Protein AF-A0AAW9JAI0-F1 (afdb_monomer)

pLDDT: mean 85.37, std 6.02, range [61.56, 94.56]

Foldseek 3Di:
DVVVCVVVVVVVVVVVVVVVVVVVVVVVVVVVVVVVVVVVVVLVVVLVVVLVVLCVVVVVCVVVVNDPPVVSVVVNVVVVVVSVVVVVVVVCVVVVVVVVVVVVVVVCVVPDDDPDDDDPDDDDDDPPDDDDDDDDPDWADDVPDPDTPRD

Nearest PDB structures (foldseek):
  4q4a-assembly1_A  TM=7.754E-01  e=4.110E-03  Thermotoga maritima MSB8
  4q4j-assembly1_A  TM=7.149E-01  e=2.908E-03  Thermotoga maritima MSB8
  5mkk-assembly1_A  TM=7.184E-01  e=2.017E-02  Thermus thermophilus HB27

Organism: Clostridium perfringens (NCBI:txid1502)

Radius of gyration: 33.53 Å; Cα contacts (8 Å, |Δi|>4): 33; chains: 1; bounding box: 62×51×99 Å

Solvent-accessible surface area (backbone atoms only — not comparable to full-atom values): 9108 Å² total; per-residue (Å²): 115,73,67,61,33,59,74,68,66,40,50,68,59,54,48,52,53,49,50,52,56,50,48,54,53,46,53,52,49,52,53,53,48,50,55,56,60,50,47,58,59,50,50,52,49,54,52,51,52,50,52,50,52,48,49,58,56,44,52,55,39,37,73,72,67,77,42,54,75,66,58,48,54,52,50,54,52,51,52,53,52,52,52,54,49,53,50,52,54,54,52,46,66,62,47,50,61,57,50,50,57,51,51,49,56,52,46,53,63,74,68,53,77,73,94,75,76,83,63,98,75,74,81,78,80,59,90,89,68,77,90,84,84,84,88,76,91,59,64,42,63,63,92,88,54,94,62,65,82,34,110

Sequence (151 aa):
GMLVIRAFSTQKHEEVKFDNANKDLTKTNLFVNRIMSSMMPAMMLIMNVITLLIVWVGSHQVDIGTMQVGDMMAFMQYAMQIIMAFLMISMISIMLPRASVSAQRISEVLYTDISIEDKKQTKKFIESKKGYVEYKNVSFKYPGAEDYVLN

InterPro domains:
  IPR011527 ABC transporter type 1, transmembrane domain [PF00664] (1-86)
  IPR011527 ABC transporter type 1, transmembrane domain [PS50929] (1-98)
  IPR036640 ABC transporter type 1, transmembrane domain superfamily [G3DSA:1.20.1560.10] (1-144)
  IPR036640 ABC transporter type 1, transmembrane domain superfamily [SSF90123] (1-110)
  IPR039421 Type 1 protein exporter [PTHR43394] (5-147)

Structure (mmCIF, N/CA/C/O backbone):
data_AF-A0AAW9JAI0-F1
#
_entry.id   AF-A0AAW9JAI0-F1
#
loop_
_atom_site.group_PDB
_atom_site.id
_atom_site.type_symbol
_atom_site.label_atom_id
_atom_site.label_alt_id
_atom_site.label_comp_id
_atom_site.label_asym_id
_atom_site.label_entity_id
_atom_site.label_seq_id
_atom_site.pdbx_PDB_ins_code
_atom_site.Cartn_x
_atom_site.Cartn_y
_atom_site.Cartn_z
_atom_site.occupancy
_atom_site.B_iso_or_equiv
_atom_site.auth_seq_id
_atom_site.auth_comp_id
_atom_site.auth_asym_id
_atom_site.auth_atom_id
_atom_site.pdbx_PDB_model_num
ATOM 1 N N . GLY A 1 1 ? -14.697 -14.807 23.950 1.00 62.50 1 GLY A N 1
ATOM 2 C CA . GLY A 1 1 ? -14.638 -15.471 25.267 1.00 62.50 1 GLY A CA 1
ATOM 3 C C . GLY A 1 1 ? -14.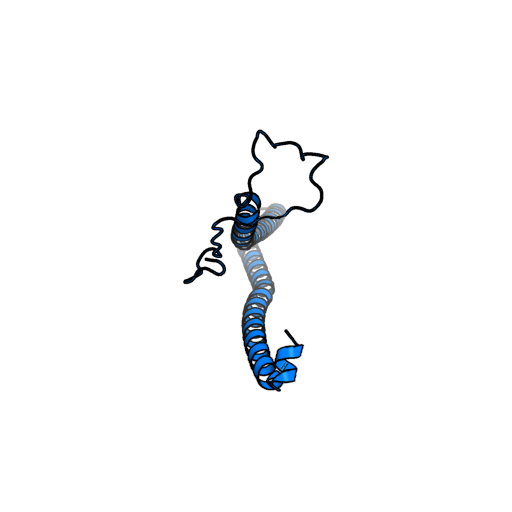705 -16.975 25.096 1.00 62.50 1 GLY A C 1
ATOM 4 O O . GLY A 1 1 ? -15.762 -17.488 24.765 1.00 62.50 1 GLY A O 1
ATOM 5 N N . MET A 1 2 ? -13.591 -17.682 25.291 1.00 74.06 2 MET A N 1
ATOM 6 C CA . MET A 1 2 ? -13.490 -19.132 25.042 1.00 74.06 2 MET A CA 1
ATOM 7 C C . MET A 1 2 ? -14.355 -19.978 25.998 1.00 74.06 2 MET A C 1
ATOM 9 O O . MET A 1 2 ? -14.877 -21.016 25.601 1.00 74.06 2 MET A O 1
ATOM 13 N N . LEU A 1 3 ? -14.551 -19.509 27.237 1.00 76.38 3 LEU A N 1
ATOM 14 C CA . LEU A 1 3 ? -15.369 -20.178 28.258 1.00 76.38 3 LEU A CA 1
ATOM 15 C C . LEU A 1 3 ? -16.854 -20.251 27.874 1.00 76.38 3 LEU A C 1
ATOM 17 O O . LEU A 1 3 ? -17.473 -21.289 28.064 1.00 76.38 3 LEU A O 1
ATOM 21 N N . VAL A 1 4 ? -17.402 -19.192 27.271 1.00 71.50 4 VAL A N 1
ATOM 22 C CA . VAL A 1 4 ? -18.807 -19.145 26.823 1.00 71.50 4 VAL A CA 1
ATOM 23 C C . VAL A 1 4 ? -19.035 -20.108 25.655 1.00 71.50 4 VAL A C 1
ATOM 25 O O . VAL A 1 4 ? -19.998 -20.864 25.651 1.00 71.50 4 VAL A O 1
ATOM 28 N N . ILE A 1 5 ? -18.100 -20.155 24.703 1.00 72.75 5 ILE A N 1
ATOM 29 C CA . ILE A 1 5 ? -18.176 -21.050 23.538 1.00 72.75 5 ILE A CA 1
ATOM 30 C C . ILE A 1 5 ? -18.141 -22.528 23.977 1.00 72.75 5 ILE A C 1
ATOM 32 O O . ILE A 1 5 ? -18.847 -23.366 23.420 1.00 72.75 5 ILE A O 1
ATOM 36 N N . ARG A 1 6 ? -17.352 -22.854 25.013 1.00 72.50 6 ARG A N 1
ATOM 37 C CA . ARG A 1 6 ? -17.324 -24.195 25.623 1.00 72.50 6 ARG A CA 1
ATOM 38 C C . ARG A 1 6 ? -18.582 -24.498 26.435 1.00 72.50 6 ARG A C 1
ATOM 40 O O . ARG A 1 6 ? -19.114 -25.594 26.309 1.00 72.50 6 ARG A O 1
ATOM 47 N N . ALA A 1 7 ? -19.076 -23.537 27.218 1.00 77.06 7 ALA A N 1
ATOM 48 C CA . ALA A 1 7 ? -20.274 -23.705 28.043 1.00 77.06 7 ALA A CA 1
ATOM 49 C C . ALA A 1 7 ? -21.530 -24.011 27.209 1.00 77.06 7 ALA A C 1
ATOM 51 O O . ALA A 1 7 ? -22.364 -24.803 27.633 1.00 77.06 7 ALA A O 1
ATOM 52 N N . PHE A 1 8 ? -21.629 -23.448 26.001 1.00 80.44 8 PHE A N 1
ATOM 53 C CA . PHE A 1 8 ? -22.728 -23.716 25.067 1.00 80.44 8 PHE A CA 1
ATOM 54 C C . PHE A 1 8 ? -22.401 -24.781 24.004 1.00 80.44 8 PHE A C 1
ATOM 56 O O . PHE A 1 8 ? -23.206 -25.005 23.105 1.00 80.44 8 PHE A O 1
ATOM 63 N N . SER A 1 9 ? -21.233 -25.441 24.071 1.00 74.38 9 SER A N 1
ATOM 64 C CA . SER A 1 9 ? -20.752 -26.389 23.043 1.00 74.38 9 SER A CA 1
ATOM 65 C C . SER A 1 9 ? -20.799 -25.839 21.602 1.00 74.38 9 SER A C 1
ATOM 67 O O . SER A 1 9 ? -20.895 -26.590 20.633 1.00 74.38 9 SER A O 1
ATOM 69 N N . THR A 1 10 ? -20.685 -24.518 21.428 1.00 79.44 10 THR A N 1
ATOM 70 C CA . THR A 1 10 ? -20.754 -23.826 20.127 1.00 79.44 10 THR A CA 1
ATOM 71 C C . THR A 1 10 ? -19.403 -23.741 19.415 1.00 79.44 10 THR A C 1
ATOM 73 O O . THR A 1 10 ? -19.272 -23.048 18.407 1.00 79.44 10 THR A O 1
ATOM 76 N N . GLN A 1 11 ? -18.387 -24.471 19.886 1.00 81.50 11 GLN A N 1
ATOM 77 C CA . GLN A 1 11 ? -17.029 -24.442 19.323 1.00 81.50 11 GLN A CA 1
ATOM 78 C C . GLN A 1 11 ? -17.015 -24.725 17.825 1.00 81.50 11 GLN A C 1
ATOM 80 O O . GLN A 1 11 ? -16.409 -23.971 17.077 1.00 81.50 11 GLN A O 1
ATOM 85 N N . LYS A 1 12 ? -17.762 -25.738 17.379 1.00 82.88 12 LYS A N 1
ATOM 86 C CA . LYS A 1 12 ? -17.836 -26.112 15.962 1.00 82.88 12 LYS A CA 1
ATOM 87 C C . LYS A 1 12 ? -18.458 -25.009 15.093 1.00 82.88 12 LYS A C 1
ATOM 89 O O . LYS A 1 12 ? -18.089 -24.857 13.936 1.00 82.88 12 LYS A O 1
ATOM 94 N N . HIS A 1 13 ? -19.381 -24.222 15.649 1.00 83.19 13 HIS A N 1
ATOM 95 C CA . HIS A 1 13 ? -20.003 -23.094 14.952 1.00 83.19 13 HIS A CA 1
ATOM 96 C C . HIS A 1 13 ? -19.032 -21.913 14.802 1.00 83.19 13 HIS A C 1
ATOM 98 O O . HIS A 1 13 ? -18.875 -21.377 13.706 1.00 83.19 13 HIS A O 1
ATOM 104 N N . GLU A 1 14 ? -18.335 -21.545 15.879 1.00 82.00 14 GLU A N 1
ATOM 105 C CA . GLU A 1 14 ? -17.319 -20.483 15.843 1.00 82.00 14 GLU A CA 1
ATOM 106 C C . GLU A 1 14 ? -16.102 -20.872 14.994 1.00 82.00 14 GLU A C 1
ATOM 108 O O . GLU A 1 14 ? -15.536 -20.031 14.300 1.00 82.00 14 GLU A O 1
ATOM 113 N N . GLU A 1 15 ? -15.735 -22.153 14.978 1.00 84.75 15 GLU A N 1
ATOM 114 C CA . GLU A 1 15 ? -14.660 -22.684 14.138 1.00 84.75 15 GLU A CA 1
ATOM 115 C C . GLU A 1 15 ? -15.008 -22.582 12.646 1.00 84.75 15 GLU A C 1
ATOM 117 O O . GLU A 1 15 ? -14.189 -22.107 11.866 1.00 84.75 15 GLU A O 1
ATOM 122 N N . VAL A 1 16 ? -16.246 -22.906 12.249 1.00 89.81 16 VAL A N 1
ATOM 123 C CA . VAL A 1 16 ? -16.727 -22.703 10.867 1.00 89.81 16 VAL A CA 1
ATOM 124 C C . VAL A 1 16 ? -16.731 -21.221 10.486 1.00 89.81 16 VAL A C 1
ATOM 126 O O . VAL A 1 16 ? -16.319 -20.859 9.385 1.00 89.81 16 VAL A O 1
ATOM 129 N N . LYS A 1 17 ? -17.170 -20.340 11.391 1.00 88.62 17 LYS A N 1
ATOM 130 C CA . LYS A 1 17 ? -17.156 -18.890 11.159 1.00 88.62 17 LYS A CA 1
ATOM 131 C C . LYS A 1 17 ? -15.731 -18.359 10.976 1.00 88.62 17 LYS A C 1
ATOM 133 O O . LYS A 1 17 ? -15.485 -17.569 10.064 1.00 88.62 17 LYS A O 1
ATOM 138 N N . PHE A 1 18 ? -14.799 -18.809 11.813 1.00 88.31 18 PHE A N 1
ATOM 139 C CA . PHE A 1 18 ? -13.387 -18.456 11.716 1.00 88.31 18 PHE A CA 1
ATOM 140 C C . PHE A 1 18 ? -12.751 -18.997 10.431 1.00 88.31 18 PHE A C 1
ATOM 142 O O . PHE A 1 18 ? -12.051 -18.262 9.737 1.00 88.31 18 PHE A O 1
ATOM 149 N N . ASP A 1 19 ? -13.035 -20.250 10.076 1.00 92.69 19 ASP A N 1
ATOM 150 C CA . ASP A 1 19 ? -12.532 -20.883 8.857 1.00 92.69 19 ASP A CA 1
ATOM 151 C C . ASP A 1 19 ? -13.017 -20.151 7.597 1.00 92.69 19 ASP A C 1
ATOM 153 O O . ASP A 1 19 ? -12.229 -19.904 6.686 1.00 92.69 19 ASP A O 1
ATOM 157 N N . ASN A 1 20 ? -14.276 -19.701 7.569 1.00 91.88 20 ASN A N 1
ATOM 158 C CA . ASN A 1 20 ? -14.793 -18.871 6.478 1.00 91.88 20 ASN A CA 1
ATOM 159 C C . ASN A 1 20 ? -14.026 -17.546 6.348 1.00 91.88 20 ASN A C 1
ATOM 161 O O . ASN A 1 20 ? -13.527 -17.233 5.267 1.00 91.88 20 ASN A O 1
ATOM 165 N N . ALA A 1 21 ? -13.851 -16.807 7.449 1.00 89.81 21 ALA A N 1
ATOM 166 C CA . ALA A 1 21 ? -13.085 -15.559 7.438 1.00 89.81 21 ALA A CA 1
ATOM 167 C C . ALA A 1 21 ? -11.625 -15.782 6.997 1.00 89.81 21 ALA A C 1
ATOM 169 O O . ALA A 1 21 ? -11.065 -14.996 6.229 1.00 89.81 21 ALA A O 1
ATOM 170 N N . ASN A 1 22 ? -11.010 -16.882 7.43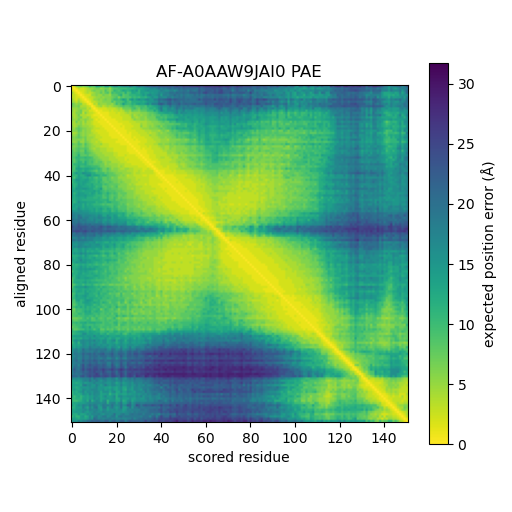6 1.00 92.62 22 ASN A N 1
ATOM 171 C CA . ASN A 1 22 ? -9.644 -17.230 7.069 1.00 92.62 22 ASN A CA 1
ATOM 172 C C . ASN A 1 22 ? -9.523 -17.631 5.590 1.00 92.62 22 ASN A C 1
ATOM 174 O O . ASN A 1 22 ? -8.567 -17.244 4.914 1.00 92.62 22 ASN A O 1
ATOM 178 N N . LYS A 1 23 ? -10.503 -18.364 5.050 1.00 93.25 23 LYS A N 1
ATOM 179 C CA . LYS A 1 23 ? -10.581 -18.697 3.620 1.00 93.25 23 LYS A CA 1
ATOM 180 C C . LYS A 1 23 ? -10.707 -17.446 2.761 1.00 93.25 23 LYS A C 1
ATOM 182 O O . LYS A 1 23 ? -10.029 -17.363 1.738 1.00 93.25 23 LYS A O 1
ATOM 187 N N . ASP A 1 24 ? -11.509 -16.471 3.175 1.00 91.69 24 ASP A N 1
ATOM 188 C CA . ASP A 1 24 ? -11.671 -15.213 2.440 1.00 91.69 24 ASP A CA 1
ATOM 189 C C . ASP A 1 24 ? -10.381 -14.384 2.443 1.00 91.69 24 ASP A C 1
ATOM 191 O O . ASP A 1 24 ? -9.931 -13.911 1.390 1.00 91.69 24 ASP A O 1
ATOM 195 N N . LEU A 1 25 ? -9.711 -14.297 3.597 1.00 89.69 25 LEU A N 1
ATOM 196 C CA . LEU A 1 25 ? -8.395 -13.670 3.709 1.00 89.69 25 LEU A CA 1
ATOM 197 C C . LEU A 1 25 ? -7.349 -14.391 2.845 1.00 89.69 25 LEU A C 1
ATOM 199 O O . LEU A 1 25 ? -6.565 -13.749 2.144 1.00 89.69 25 LEU A O 1
ATOM 203 N N . THR A 1 26 ? -7.351 -15.725 2.857 1.00 92.06 26 THR A N 1
ATOM 204 C CA . THR A 1 26 ? -6.418 -16.552 2.081 1.00 92.06 26 THR A CA 1
ATOM 205 C C . THR A 1 26 ? -6.635 -16.372 0.583 1.00 92.06 26 THR A C 1
ATOM 207 O O . THR A 1 26 ? -5.674 -16.134 -0.144 1.00 92.06 26 THR A O 1
ATOM 210 N N . LYS A 1 27 ? -7.885 -16.418 0.103 1.00 92.06 27 LYS A N 1
ATOM 211 C CA . LYS A 1 27 ? -8.225 -16.184 -1.312 1.00 92.06 27 LYS A CA 1
ATOM 212 C C . LYS A 1 27 ? -7.750 -14.813 -1.780 1.00 92.06 27 LYS A C 1
ATOM 214 O O . LYS A 1 27 ? -7.109 -14.712 -2.826 1.00 92.06 27 LYS A O 1
ATOM 219 N N . THR A 1 28 ? -8.020 -13.779 -0.985 1.00 89.38 28 THR A N 1
ATOM 220 C CA . THR A 1 28 ? -7.606 -12.406 -1.291 1.00 89.38 28 THR A CA 1
ATOM 221 C C . THR A 1 28 ? -6.083 -12.297 -1.356 1.00 89.38 28 THR A C 1
ATOM 223 O O . THR A 1 28 ? -5.537 -11.798 -2.339 1.00 89.38 28 THR A O 1
ATOM 226 N N . ASN A 1 29 ? -5.373 -12.842 -0.365 1.00 86.50 29 ASN A N 1
ATOM 227 C CA . ASN A 1 29 ? -3.911 -12.837 -0.349 1.00 86.50 29 ASN A CA 1
ATOM 228 C C . ASN A 1 29 ? -3.294 -13.655 -1.486 1.00 86.50 29 ASN A C 1
ATOM 230 O O . ASN A 1 29 ? -2.281 -13.240 -2.039 1.00 86.50 29 ASN A O 1
ATOM 234 N N . LEU A 1 30 ? -3.872 -14.797 -1.863 1.00 90.56 30 LEU A N 1
ATOM 235 C CA . LEU A 1 30 ? -3.389 -15.592 -2.994 1.00 90.56 30 LEU A CA 1
ATOM 236 C C . LEU A 1 30 ? -3.561 -14.847 -4.318 1.00 90.56 30 LEU A C 1
ATOM 238 O O . LEU A 1 30 ? -2.658 -14.887 -5.148 1.00 90.56 30 LEU A O 1
ATOM 242 N N . PHE A 1 31 ? -4.677 -14.141 -4.510 1.00 89.38 31 PHE A N 1
ATOM 243 C CA . PHE A 1 31 ? -4.886 -13.308 -5.693 1.00 89.38 31 PHE A CA 1
ATOM 244 C C . PHE A 1 31 ? -3.861 -12.169 -5.765 1.00 89.38 31 PHE A C 1
ATOM 246 O O . PHE A 1 31 ? -3.183 -12.011 -6.781 1.00 89.38 31 PHE A O 1
ATOM 253 N N . VAL A 1 32 ? -3.676 -11.436 -4.661 1.00 85.12 32 VAL A N 1
ATOM 254 C CA . VAL A 1 32 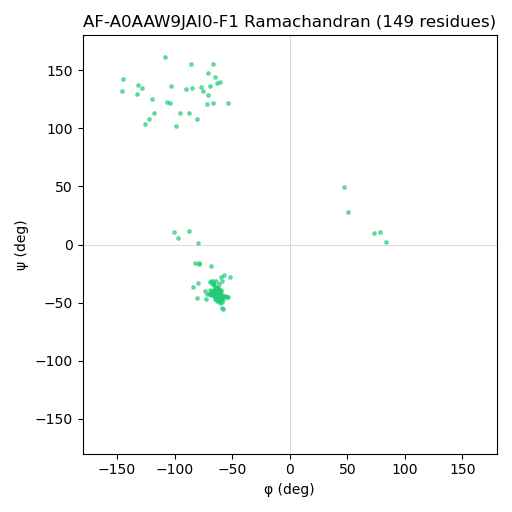? -2.683 -10.354 -4.568 1.00 85.12 32 VAL A CA 1
ATOM 255 C C . VAL A 1 32 ? -1.266 -10.882 -4.800 1.00 85.12 32 VAL A C 1
ATOM 257 O O . VAL A 1 32 ? -0.530 -10.316 -5.607 1.00 85.12 32 VAL A O 1
ATOM 260 N N . ASN A 1 33 ? -0.885 -11.990 -4.159 1.00 85.94 33 ASN A N 1
ATOM 261 C CA . ASN A 1 33 ? 0.431 -12.600 -4.349 1.00 85.94 33 ASN A CA 1
ATOM 262 C C . ASN A 1 33 ? 0.630 -13.115 -5.770 1.00 85.94 33 ASN A C 1
ATOM 264 O O . ASN A 1 33 ? 1.727 -12.999 -6.302 1.00 85.94 33 ASN A O 1
ATOM 268 N N . ARG A 1 34 ? -0.412 -13.643 -6.418 1.00 89.06 34 ARG A N 1
ATOM 269 C CA . ARG A 1 34 ? -0.322 -14.079 -7.811 1.00 89.06 34 ARG A CA 1
ATOM 270 C C . ARG A 1 34 ? -0.040 -12.897 -8.739 1.00 89.06 34 ARG A C 1
ATOM 272 O O . ARG A 1 34 ? 0.878 -12.997 -9.548 1.00 89.06 34 ARG A O 1
ATOM 279 N N . ILE A 1 35 ? -0.732 -11.770 -8.561 1.00 84.56 35 ILE A N 1
ATOM 280 C CA . ILE A 1 35 ? -0.460 -10.532 -9.314 1.00 84.56 35 ILE A CA 1
ATOM 281 C C . ILE A 1 35 ? 0.958 -10.012 -9.034 1.00 84.56 35 ILE A C 1
ATOM 283 O O . ILE A 1 35 ? 1.688 -9.665 -9.960 1.00 84.56 35 ILE A O 1
ATOM 287 N N . MET A 1 36 ? 1.385 -9.999 -7.770 1.00 83.31 36 MET A N 1
ATOM 288 C CA . MET A 1 36 ? 2.743 -9.583 -7.397 1.00 83.31 36 MET A CA 1
ATOM 289 C C . MET A 1 36 ? 3.806 -10.512 -7.999 1.00 83.31 36 MET A C 1
ATOM 291 O O . MET A 1 36 ? 4.828 -10.048 -8.500 1.00 83.31 36 MET A O 1
ATOM 295 N N . SER A 1 37 ? 3.546 -11.820 -8.024 1.00 86.06 37 SER A N 1
ATOM 296 C CA . SER A 1 37 ? 4.455 -12.811 -8.600 1.00 86.06 37 SER A CA 1
ATOM 297 C C . SER A 1 37 ? 4.570 -12.699 -10.118 1.00 86.06 37 SER A C 1
ATOM 299 O O . SER A 1 37 ? 5.647 -12.950 -10.645 1.00 86.06 37 SER A O 1
ATOM 301 N N . SER A 1 38 ? 3.513 -12.271 -10.824 1.00 86.75 38 SER A N 1
ATOM 302 C CA . SER A 1 38 ? 3.579 -12.016 -12.268 1.00 86.75 38 SER A CA 1
ATOM 303 C C . SER A 1 38 ? 4.241 -10.677 -12.607 1.00 86.75 38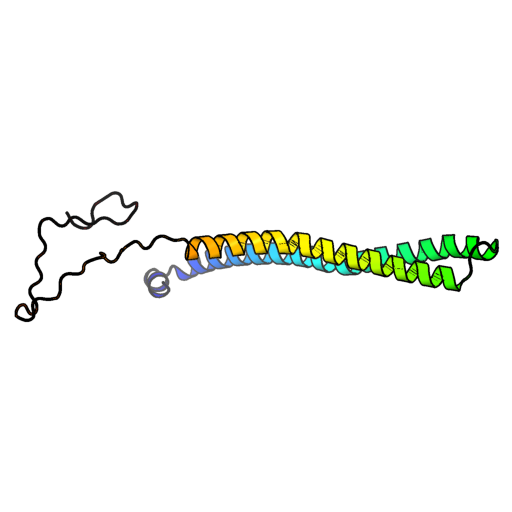 SER A C 1
ATOM 305 O O . SER A 1 38 ? 4.679 -10.483 -13.737 1.00 86.75 38 SER A O 1
ATOM 307 N N . MET A 1 39 ? 4.365 -9.766 -11.638 1.00 83.50 39 MET A N 1
ATOM 308 C CA . MET A 1 39 ? 4.994 -8.456 -11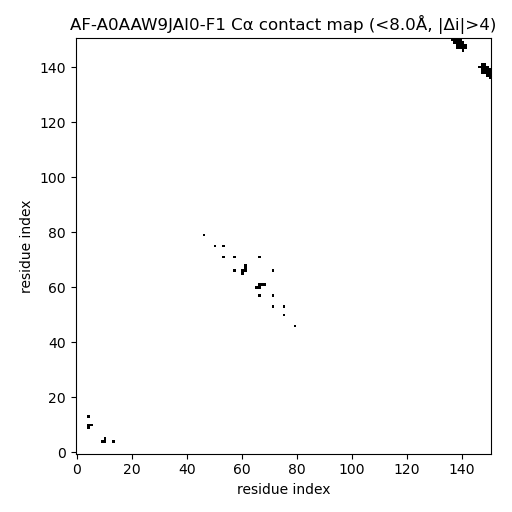.827 1.00 83.50 39 MET A CA 1
ATOM 309 C C . MET A 1 39 ? 6.506 -8.562 -12.091 1.00 83.50 39 MET A C 1
ATOM 311 O O . MET A 1 39 ? 7.019 -7.886 -12.978 1.00 83.50 39 MET A O 1
ATOM 315 N N . MET A 1 40 ? 7.211 -9.457 -11.387 1.00 83.94 40 MET A N 1
ATOM 316 C CA . MET A 1 40 ? 8.645 -9.739 -11.598 1.00 83.94 40 MET A CA 1
ATOM 317 C C . MET A 1 40 ? 8.981 -10.218 -13.028 1.00 83.94 40 MET A C 1
ATOM 319 O O . MET A 1 40 ? 9.820 -9.594 -13.681 1.00 83.94 40 MET A O 1
ATOM 323 N N . PRO A 1 41 ? 8.348 -11.280 -13.568 1.00 89.88 41 PRO A N 1
ATOM 324 C CA . PRO A 1 41 ? 8.599 -11.716 -14.939 1.00 89.88 41 PRO A CA 1
ATOM 325 C C . PRO A 1 41 ? 8.113 -10.698 -15.979 1.00 89.88 41 PRO A C 1
ATOM 327 O O . PRO A 1 41 ? 8.781 -10.523 -16.994 1.00 89.88 41 PRO A O 1
ATOM 330 N N . ALA A 1 42 ? 7.020 -9.968 -15.727 1.00 88.62 42 ALA A N 1
ATOM 331 C CA . ALA A 1 42 ? 6.591 -8.880 -16.610 1.00 88.62 42 ALA A CA 1
ATOM 332 C C . ALA A 1 42 ? 7.647 -7.765 -16.703 1.00 88.62 42 ALA A C 1
ATOM 334 O O . ALA A 1 42 ? 7.944 -7.287 -17.796 1.00 88.62 42 ALA A O 1
ATOM 335 N N . MET A 1 43 ? 8.269 -7.402 -15.578 1.00 85.50 43 MET A N 1
ATOM 336 C CA . MET A 1 43 ? 9.377 -6.449 -15.544 1.00 85.50 43 MET A CA 1
ATOM 337 C C . MET A 1 43 ? 10.567 -6.947 -16.369 1.00 85.50 43 MET A C 1
ATOM 339 O O . MET A 1 43 ? 11.081 -6.204 -17.201 1.00 85.50 43 MET A O 1
ATOM 343 N N . MET A 1 44 ? 10.977 -8.210 -16.197 1.00 87.94 44 MET A N 1
ATOM 344 C CA . MET A 1 44 ? 12.049 -8.785 -17.016 1.00 87.94 44 MET A CA 1
ATOM 345 C C . MET A 1 44 ? 11.705 -8.769 -18.508 1.00 87.94 44 MET A C 1
ATOM 347 O O . MET A 1 44 ? 12.566 -8.440 -19.319 1.00 87.94 44 MET A O 1
ATOM 351 N N . LEU A 1 45 ? 10.468 -9.089 -18.889 1.00 92.06 45 LEU A N 1
ATOM 352 C CA . LEU A 1 45 ? 10.047 -9.044 -20.290 1.00 92.06 45 LEU A CA 1
ATOM 353 C C . LEU A 1 45 ? 10.140 -7.631 -20.867 1.00 92.06 45 LEU A C 1
ATOM 355 O O . LEU A 1 45 ? 10.722 -7.460 -21.934 1.00 92.06 45 LEU A O 1
ATOM 359 N N . ILE A 1 46 ? 9.632 -6.623 -20.154 1.00 89.19 46 ILE A N 1
ATOM 360 C CA . ILE A 1 46 ? 9.705 -5.221 -20.589 1.00 89.19 46 ILE A CA 1
ATOM 361 C C . ILE A 1 46 ? 11.162 -4.790 -20.767 1.00 89.19 46 ILE A C 1
ATOM 363 O O . ILE A 1 46 ? 11.506 -4.212 -21.796 1.00 89.19 46 ILE A O 1
ATOM 367 N N . MET A 1 47 ? 12.028 -5.123 -19.806 1.00 87.81 47 MET A N 1
ATOM 368 C CA . MET A 1 47 ? 13.457 -4.816 -19.884 1.00 87.81 47 MET A CA 1
ATOM 369 C C . MET A 1 47 ? 14.097 -5.444 -21.123 1.00 87.81 47 MET A C 1
ATOM 371 O O . MET A 1 47 ? 14.737 -4.742 -21.898 1.00 87.81 47 MET A O 1
ATOM 375 N N . ASN A 1 48 ? 13.869 -6.738 -21.357 1.00 90.44 48 ASN A N 1
ATOM 376 C CA . ASN A 1 48 ? 14.434 -7.434 -22.512 1.00 90.44 48 ASN A CA 1
ATOM 377 C C . ASN A 1 48 ? 13.912 -6.875 -23.841 1.00 90.44 48 ASN A C 1
ATOM 379 O O . ASN A 1 48 ? 14.695 -6.687 -24.768 1.00 90.44 48 ASN A O 1
ATOM 383 N N . VAL A 1 49 ? 12.614 -6.567 -23.939 1.00 92.50 49 VAL A N 1
ATOM 384 C CA . VAL A 1 49 ? 12.022 -5.966 -25.146 1.00 92.50 49 VAL A CA 1
ATOM 385 C C . VAL A 1 49 ? 12.639 -4.598 -25.428 1.00 92.50 49 VAL A C 1
ATOM 387 O O . VAL A 1 49 ? 13.010 -4.322 -26.565 1.00 92.50 49 VAL A O 1
ATOM 390 N N . ILE A 1 50 ? 12.802 -3.757 -24.405 1.00 89.56 50 ILE A N 1
ATOM 391 C CA . ILE A 1 50 ? 13.415 -2.433 -24.556 1.00 89.56 50 ILE A CA 1
ATOM 392 C C . ILE A 1 50 ? 14.882 -2.562 -24.962 1.00 89.56 50 ILE A C 1
ATOM 394 O O . ILE A 1 50 ? 15.303 -1.894 -25.902 1.00 89.56 50 ILE A O 1
ATOM 398 N N . THR A 1 51 ? 15.653 -3.446 -24.325 1.00 88.12 51 THR A N 1
ATOM 399 C CA . THR A 1 51 ? 17.039 -3.711 -24.728 1.00 88.12 51 THR A CA 1
ATOM 400 C C . THR A 1 51 ? 17.111 -4.159 -26.184 1.00 88.12 51 THR A C 1
ATOM 402 O O . THR A 1 51 ? 17.929 -3.640 -26.936 1.00 88.12 51 THR A O 1
ATOM 405 N N . LEU A 1 52 ? 16.231 -5.064 -26.614 1.00 91.44 52 LEU A N 1
ATOM 406 C CA . LEU A 1 52 ? 16.215 -5.567 -27.986 1.00 91.44 52 LEU A CA 1
ATOM 407 C C . LEU A 1 52 ? 15.846 -4.470 -28.995 1.00 91.44 52 LEU A C 1
ATOM 409 O O . LEU A 1 52 ? 16.474 -4.380 -30.046 1.00 91.44 52 LEU A O 1
ATOM 413 N N . LEU A 1 53 ? 14.901 -3.587 -28.655 1.00 90.31 53 LEU A N 1
ATOM 414 C CA . LEU A 1 53 ? 14.557 -2.410 -29.460 1.00 90.31 53 LEU A CA 1
ATOM 415 C C . LEU A 1 53 ? 15.722 -1.419 -29.566 1.00 90.31 53 LEU A C 1
ATOM 417 O O . LEU A 1 53 ? 16.012 -0.935 -30.660 1.00 90.31 53 LEU A O 1
ATOM 421 N N . ILE A 1 54 ? 16.410 -1.141 -28.455 1.00 87.81 54 ILE A N 1
ATOM 422 C CA . ILE A 1 54 ? 17.591 -0.268 -28.452 1.00 87.81 54 ILE A CA 1
ATOM 423 C C . ILE A 1 54 ? 18.699 -0.890 -29.294 1.00 87.81 54 ILE A C 1
ATOM 425 O O . ILE A 1 54 ? 19.331 -0.185 -30.072 1.00 87.81 54 ILE A O 1
ATOM 429 N N . VAL A 1 55 ? 18.918 -2.202 -29.179 1.00 88.50 55 VAL A N 1
ATOM 430 C CA . VAL A 1 55 ? 19.926 -2.904 -29.977 1.00 88.50 55 VAL A CA 1
ATOM 431 C C . VAL A 1 55 ? 19.598 -2.856 -31.461 1.00 88.50 55 VAL A C 1
ATOM 433 O O . VAL A 1 55 ? 20.457 -2.505 -32.267 1.00 88.50 55 VAL A O 1
ATOM 436 N N . TRP A 1 56 ? 18.348 -3.131 -31.818 1.00 89.62 56 TRP A N 1
ATOM 437 C CA . TRP A 1 56 ? 17.875 -3.092 -33.195 1.00 89.62 56 TRP A CA 1
ATOM 438 C C . TRP A 1 56 ? 18.079 -1.714 -33.834 1.00 89.62 56 TRP A C 1
ATOM 440 O O . TRP A 1 56 ? 18.766 -1.597 -34.846 1.00 89.62 56 TRP A O 1
ATOM 450 N N . VAL A 1 57 ? 17.549 -0.657 -33.213 1.00 86.38 57 VAL A N 1
ATOM 451 C CA . VAL A 1 57 ? 17.649 0.713 -33.745 1.00 86.38 57 VAL A CA 1
ATOM 452 C C . VAL A 1 57 ? 19.081 1.241 -33.654 1.00 86.38 57 VAL A C 1
ATOM 454 O O . VAL A 1 57 ? 19.589 1.837 -34.601 1.00 86.38 57 VAL A O 1
ATOM 457 N N . GLY A 1 58 ? 19.755 0.997 -32.531 1.00 85.25 58 GLY A N 1
ATOM 458 C CA . GLY A 1 58 ? 21.114 1.465 -32.285 1.00 85.25 58 GLY A CA 1
ATOM 459 C C . GLY A 1 58 ? 22.129 0.845 -33.239 1.00 85.25 58 GLY A C 1
ATOM 460 O O . GLY A 1 58 ? 22.980 1.566 -33.746 1.00 85.25 58 GLY A O 1
ATOM 461 N N . SER A 1 59 ? 22.003 -0.448 -33.558 1.00 83.94 59 SER A N 1
ATOM 462 C CA . SER A 1 59 ? 22.901 -1.116 -34.512 1.00 83.94 59 SER A CA 1
ATOM 463 C C . SER A 1 59 ? 22.838 -0.495 -35.910 1.00 83.94 59 SER A C 1
ATOM 465 O O . SER A 1 59 ? 23.880 -0.266 -36.517 1.00 83.94 59 SER A O 1
ATOM 467 N N . HIS A 1 60 ? 21.642 -0.128 -36.382 1.00 84.12 60 HIS A N 1
ATOM 468 C CA . HIS A 1 60 ? 21.471 0.547 -37.669 1.00 84.12 60 HIS A CA 1
ATOM 469 C C . HIS A 1 60 ? 22.093 1.953 -37.671 1.00 84.12 60 HIS A C 1
ATOM 471 O O . HIS A 1 60 ? 22.767 2.340 -38.621 1.00 84.12 60 HIS A O 1
ATOM 477 N N . GLN A 1 61 ? 21.936 2.703 -36.577 1.00 80.62 61 GLN A N 1
ATOM 478 C CA . GLN A 1 61 ? 22.522 4.041 -36.442 1.00 80.62 61 GLN A CA 1
ATOM 479 C C . GLN A 1 61 ? 24.052 4.022 -36.318 1.00 80.62 61 GLN A C 1
ATOM 481 O O . GLN A 1 61 ? 24.716 4.949 -36.795 1.00 80.62 61 GLN A O 1
ATOM 486 N N . VAL A 1 62 ? 24.608 2.976 -35.698 1.00 84.44 62 VAL A N 1
ATOM 487 C CA . VAL A 1 62 ? 26.056 2.741 -35.622 1.00 84.44 62 VAL A CA 1
ATOM 488 C C . VAL A 1 62 ? 26.623 2.399 -37.002 1.00 84.44 62 VAL A C 1
ATOM 490 O O . VAL A 1 62 ? 27.663 2.940 -37.368 1.00 84.44 62 VAL A O 1
ATOM 493 N N . ASP A 1 63 ? 25.924 1.577 -37.790 1.00 81.62 63 ASP A N 1
ATOM 494 C CA . ASP A 1 63 ? 26.344 1.190 -39.147 1.00 81.62 63 ASP A CA 1
ATOM 495 C C . ASP A 1 63 ? 26.421 2.396 -40.105 1.00 81.62 63 ASP A C 1
ATOM 497 O O . ASP A 1 63 ? 27.362 2.533 -40.881 1.00 81.62 63 ASP A O 1
ATOM 501 N N . ILE A 1 64 ? 25.492 3.353 -39.974 1.00 81.50 64 ILE A N 1
ATOM 502 C CA . ILE A 1 64 ? 25.476 4.600 -40.767 1.00 81.50 64 ILE A CA 1
ATOM 503 C C . ILE A 1 64 ? 26.486 5.644 -40.220 1.00 81.50 64 ILE A C 1
ATOM 505 O O . ILE A 1 64 ? 26.608 6.751 -40.742 1.00 81.50 64 ILE A O 1
ATOM 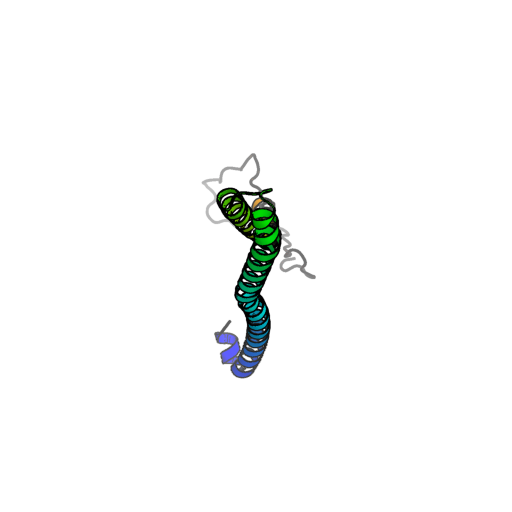509 N N . GLY A 1 65 ? 27.240 5.318 -39.163 1.00 76.62 65 GLY A N 1
ATOM 510 C CA . GLY A 1 65 ? 28.271 6.186 -38.575 1.00 76.62 65 GLY A CA 1
ATOM 511 C C . GLY A 1 65 ? 27.726 7.376 -37.778 1.00 76.62 65 GLY A C 1
ATOM 512 O O . GLY A 1 65 ? 28.481 8.269 -37.400 1.00 76.62 65 GLY A O 1
ATOM 513 N N . THR A 1 66 ? 26.418 7.402 -37.514 1.00 77.31 66 THR A N 1
ATOM 514 C CA . THR A 1 66 ? 25.748 8.500 -36.793 1.00 77.31 66 THR A CA 1
ATOM 515 C C . THR A 1 66 ? 25.868 8.393 -35.274 1.00 77.31 66 THR A C 1
ATOM 517 O O . THR A 1 66 ? 25.621 9.372 -34.574 1.00 77.31 66 THR A O 1
ATOM 520 N N . MET A 1 67 ? 26.240 7.219 -34.755 1.00 80.00 67 MET A N 1
ATOM 521 C CA . MET A 1 67 ? 26.358 6.951 -33.323 1.00 80.00 67 MET A CA 1
ATOM 522 C C . MET A 1 67 ? 27.526 5.999 -33.051 1.00 80.00 67 MET A C 1
ATOM 524 O O . MET A 1 67 ? 27.750 5.063 -33.817 1.00 80.00 67 MET A O 1
ATOM 528 N N . GLN A 1 68 ? 28.268 6.200 -31.958 1.00 84.94 68 GLN A N 1
ATOM 529 C CA . GLN A 1 68 ? 29.286 5.239 -31.529 1.00 84.94 68 GLN A CA 1
ATOM 530 C C . GLN A 1 68 ? 28.675 4.133 -30.658 1.00 84.94 68 GLN A C 1
ATOM 532 O O . GLN A 1 68 ? 27.674 4.327 -29.968 1.00 84.94 68 GLN A O 1
ATOM 537 N N . VAL A 1 69 ? 29.328 2.967 -30.614 1.00 82.50 69 VAL A N 1
ATOM 538 C CA . VAL A 1 69 ? 28.918 1.851 -29.736 1.00 82.50 69 VAL A CA 1
ATOM 539 C C . VAL A 1 69 ? 28.915 2.269 -28.255 1.00 82.50 69 VAL A C 1
ATOM 541 O O . VAL A 1 69 ? 28.086 1.799 -27.479 1.00 82.50 69 VAL A O 1
ATOM 544 N N . GLY A 1 70 ? 29.800 3.191 -27.858 1.00 84.75 70 GLY A N 1
ATOM 545 C CA . GLY A 1 70 ? 29.826 3.755 -26.504 1.00 84.75 70 GLY A CA 1
ATOM 546 C C . GLY A 1 70 ? 28.553 4.528 -26.147 1.00 84.75 70 GLY A C 1
ATOM 547 O O . GLY A 1 70 ? 27.970 4.290 -25.089 1.00 84.75 70 GLY A O 1
ATOM 548 N N . ASP A 1 71 ? 28.075 5.383 -27.054 1.00 85.19 71 ASP A N 1
ATOM 549 C CA . ASP A 1 71 ? 26.851 6.174 -26.859 1.00 85.19 71 ASP A CA 1
ATOM 550 C C . ASP A 1 71 ? 25.617 5.271 -26.738 1.00 85.19 71 ASP A C 1
ATOM 552 O O . ASP A 1 71 ? 24.737 5.493 -25.907 1.00 85.19 71 ASP A O 1
ATOM 556 N N . MET A 1 72 ? 25.595 4.184 -27.511 1.00 85.19 72 MET A N 1
ATOM 557 C CA . MET A 1 72 ? 24.560 3.155 -27.439 1.00 85.19 72 MET A CA 1
ATOM 558 C C . MET A 1 72 ? 24.506 2.471 -26.067 1.00 85.19 72 MET A C 1
ATOM 560 O O . MET A 1 72 ? 23.425 2.264 -25.511 1.00 85.19 72 MET A O 1
ATOM 564 N N . MET A 1 73 ? 25.670 2.127 -25.504 1.00 86.25 73 MET A N 1
ATOM 565 C CA . MET A 1 73 ? 25.761 1.535 -24.166 1.00 86.25 73 MET A CA 1
ATOM 566 C C . MET A 1 73 ? 25.297 2.512 -23.083 1.00 86.25 73 MET A C 1
ATOM 568 O O . MET A 1 73 ? 24.559 2.113 -22.180 1.00 86.25 73 MET A O 1
ATOM 572 N N . ALA A 1 74 ? 25.658 3.793 -23.196 1.00 89.31 74 ALA A N 1
ATOM 573 C CA . ALA A 1 74 ? 25.175 4.832 -22.289 1.00 89.31 74 ALA A CA 1
ATOM 574 C C . ALA A 1 74 ? 23.647 4.986 -22.371 1.00 89.31 74 ALA A C 1
ATOM 576 O O . ALA A 1 74 ? 22.971 5.050 -21.343 1.00 89.31 74 ALA A O 1
ATOM 577 N N . PHE A 1 75 ? 23.081 4.958 -23.580 1.00 86.50 75 PHE A N 1
ATOM 578 C CA . PHE A 1 75 ? 21.636 5.027 -23.778 1.00 86.50 75 PHE A CA 1
ATOM 579 C C . PHE A 1 75 ? 20.898 3.836 -23.151 1.00 86.50 75 PHE A C 1
ATOM 581 O O . PHE A 1 75 ? 19.904 4.031 -22.450 1.00 86.50 75 PHE A O 1
ATOM 588 N N . MET A 1 76 ? 21.409 2.609 -23.328 1.00 87.19 76 MET A N 1
ATOM 589 C CA . MET A 1 76 ? 20.868 1.426 -22.644 1.00 87.19 76 MET A CA 1
ATOM 590 C C . MET A 1 76 ? 20.872 1.609 -21.126 1.00 87.19 76 MET A C 1
ATOM 592 O O . MET A 1 76 ? 19.872 1.323 -20.467 1.00 87.19 76 MET A O 1
ATOM 596 N N . GLN A 1 77 ? 21.966 2.131 -20.570 1.00 89.31 77 GLN A N 1
ATOM 597 C CA . GLN A 1 77 ? 22.075 2.361 -19.135 1.00 89.31 77 GLN A CA 1
ATOM 598 C C . GLN A 1 77 ? 21.037 3.371 -18.629 1.00 89.31 77 GLN A C 1
ATOM 600 O O . GLN A 1 77 ? 20.382 3.122 -17.613 1.00 89.31 77 GLN A O 1
ATOM 605 N N . TYR A 1 78 ? 20.844 4.485 -19.339 1.00 92.25 78 TYR A N 1
ATOM 606 C CA . TYR A 1 78 ? 19.832 5.477 -18.974 1.00 92.25 78 TYR A CA 1
ATOM 607 C C . TYR A 1 78 ? 18.410 4.925 -19.083 1.00 92.25 78 TYR A C 1
ATOM 609 O O . TYR A 1 78 ? 17.598 5.161 -18.189 1.00 92.25 78 TYR A O 1
ATOM 617 N N . ALA A 1 79 ? 18.114 4.123 -20.108 1.00 88.69 79 ALA A N 1
ATOM 618 C CA . ALA A 1 79 ? 16.815 3.469 -20.237 1.00 88.69 79 ALA A CA 1
ATOM 619 C C . ALA A 1 79 ? 16.514 2.555 -19.034 1.00 88.69 79 ALA A C 1
ATOM 621 O O . ALA A 1 79 ? 15.423 2.623 -18.465 1.00 88.69 79 ALA A O 1
ATOM 622 N N . MET A 1 80 ? 17.495 1.762 -18.583 1.00 88.56 80 MET A N 1
ATOM 623 C CA . MET A 1 80 ? 17.337 0.924 -17.388 1.00 88.56 80 MET A CA 1
ATOM 624 C C . MET A 1 80 ? 17.056 1.754 -16.128 1.00 88.56 80 MET A C 1
ATOM 626 O O . MET A 1 80 ? 16.184 1.395 -15.334 1.00 88.56 80 MET A O 1
ATOM 630 N N . GLN A 1 81 ? 17.757 2.880 -15.949 1.00 91.38 81 GLN A N 1
ATOM 631 C CA . GLN A 1 81 ? 17.525 3.779 -14.813 1.00 91.38 81 GLN A CA 1
ATOM 632 C C . GLN A 1 81 ? 16.111 4.371 -14.826 1.00 91.38 81 GLN A C 1
ATOM 634 O O . GLN A 1 81 ? 15.455 4.394 -13.785 1.00 91.38 81 GLN A O 1
ATOM 639 N N . ILE A 1 82 ? 15.618 4.800 -15.992 1.00 90.94 82 ILE A N 1
ATOM 640 C CA . ILE A 1 82 ? 14.270 5.366 -16.145 1.00 90.94 82 ILE A CA 1
ATOM 641 C C . ILE A 1 82 ? 13.200 4.343 -15.748 1.00 90.94 82 ILE A C 1
ATOM 643 O O . ILE A 1 82 ? 12.273 4.679 -15.011 1.00 90.94 82 ILE A O 1
ATOM 647 N N . ILE A 1 83 ? 13.341 3.087 -16.178 1.00 88.44 83 ILE A N 1
ATOM 648 C CA . ILE A 1 83 ? 12.380 2.024 -15.850 1.00 88.44 83 ILE A CA 1
ATOM 649 C C . ILE A 1 83 ? 12.366 1.759 -14.342 1.00 88.44 83 ILE A C 1
ATOM 651 O O . ILE A 1 83 ? 11.298 1.723 -13.732 1.00 88.44 83 ILE A O 1
ATOM 655 N N . MET A 1 84 ? 13.541 1.637 -13.718 1.00 87.12 84 MET A N 1
ATOM 656 C CA . MET A 1 84 ? 13.639 1.435 -12.268 1.00 87.12 84 MET A CA 1
ATOM 657 C C . MET A 1 84 ? 13.047 2.613 -11.486 1.00 87.12 84 MET A C 1
ATOM 659 O O . MET A 1 84 ? 12.323 2.403 -10.513 1.00 87.12 84 MET A O 1
ATOM 663 N N . ALA A 1 85 ? 13.288 3.849 -11.930 1.00 92.00 85 ALA A N 1
ATOM 664 C CA . ALA A 1 85 ? 12.687 5.037 -11.331 1.00 92.00 85 ALA A CA 1
ATOM 665 C C . ALA A 1 85 ? 11.153 5.022 -11.447 1.00 92.00 85 ALA A C 1
ATOM 667 O O . ALA A 1 85 ? 10.456 5.271 -10.462 1.00 92.00 85 ALA A O 1
ATOM 668 N N . PHE A 1 86 ? 10.617 4.657 -12.613 1.00 89.69 86 PHE A N 1
ATOM 669 C CA . PHE A 1 86 ? 9.175 4.543 -12.829 1.00 89.69 86 PHE A CA 1
ATOM 670 C C . PHE A 1 86 ? 8.528 3.474 -11.931 1.00 89.69 86 PHE A C 1
ATOM 672 O O . PHE A 1 86 ? 7.438 3.677 -11.385 1.00 89.69 86 PHE A O 1
ATOM 679 N N . LEU A 1 87 ? 9.219 2.353 -11.708 1.00 86.19 87 LEU A N 1
ATOM 680 C CA . LEU A 1 87 ? 8.772 1.304 -10.788 1.00 86.19 87 LEU A CA 1
ATOM 681 C C . LEU A 1 87 ? 8.771 1.767 -9.331 1.00 86.19 87 LEU A C 1
ATOM 683 O O . LEU A 1 87 ? 7.811 1.492 -8.611 1.00 86.19 87 LEU A O 1
ATOM 687 N N . MET A 1 88 ? 9.799 2.502 -8.898 1.00 88.81 88 MET A N 1
ATOM 688 C CA . MET A 1 88 ? 9.825 3.084 -7.552 1.00 88.81 88 MET A CA 1
ATOM 689 C C . MET A 1 88 ? 8.651 4.041 -7.335 1.00 88.81 88 MET A C 1
ATOM 691 O O . MET A 1 88 ? 7.970 3.948 -6.314 1.00 88.81 88 MET A O 1
ATOM 695 N N . ILE A 1 89 ? 8.357 4.902 -8.314 1.00 92.12 89 ILE A N 1
ATOM 696 C CA . ILE A 1 89 ? 7.192 5.798 -8.265 1.00 92.12 89 ILE A CA 1
ATOM 697 C C . ILE A 1 89 ? 5.896 4.985 -8.151 1.00 92.12 89 ILE A C 1
ATOM 699 O O . ILE A 1 89 ? 5.062 5.269 -7.292 1.00 92.12 89 ILE A O 1
ATOM 703 N N . SER A 1 90 ? 5.756 3.923 -8.946 1.00 87.56 90 SER A N 1
ATOM 704 C CA . SER A 1 90 ? 4.581 3.044 -8.908 1.00 87.56 90 SER A CA 1
ATOM 705 C C . SER A 1 90 ? 4.400 2.362 -7.543 1.00 87.56 90 SER A C 1
ATOM 707 O O . SER A 1 90 ? 3.280 2.272 -7.037 1.00 87.56 90 SER A O 1
ATOM 709 N N . MET A 1 91 ? 5.487 1.918 -6.897 1.00 85.00 91 MET A N 1
ATOM 710 C CA . MET A 1 91 ? 5.427 1.367 -5.535 1.00 85.00 91 MET A CA 1
ATOM 711 C C . MET A 1 91 ? 4.981 2.414 -4.511 1.00 85.00 91 MET A C 1
ATOM 713 O O . MET A 1 91 ? 4.157 2.112 -3.642 1.00 85.00 91 MET A O 1
ATOM 717 N N . ILE A 1 92 ? 5.478 3.649 -4.627 1.00 91.31 92 ILE A N 1
ATOM 718 C CA . ILE A 1 92 ? 5.056 4.760 -3.767 1.00 91.31 92 ILE A CA 1
ATOM 719 C C . ILE A 1 92 ? 3.553 5.015 -3.929 1.00 91.31 92 ILE A C 1
ATOM 721 O O . ILE A 1 92 ? 2.866 5.185 -2.923 1.00 91.31 92 ILE A O 1
ATOM 725 N N . SER A 1 93 ? 3.006 4.947 -5.147 1.00 88.81 93 SER A N 1
ATOM 726 C CA . SER A 1 93 ? 1.562 5.097 -5.386 1.00 88.81 93 SER A CA 1
ATOM 727 C C . SER A 1 93 ? 0.706 4.055 -4.655 1.00 88.81 93 SER A C 1
ATOM 729 O O . SER A 1 93 ? -0.435 4.345 -4.308 1.00 88.81 93 SER A O 1
ATOM 731 N N . ILE A 1 94 ? 1.239 2.861 -4.373 1.00 85.44 94 ILE A N 1
ATOM 732 C CA . ILE A 1 94 ? 0.544 1.823 -3.590 1.00 85.44 94 ILE A CA 1
ATOM 733 C C . ILE A 1 94 ? 0.724 2.044 -2.080 1.00 85.44 94 ILE A C 1
ATOM 735 O O . ILE A 1 94 ? -0.187 1.775 -1.292 1.00 85.44 94 ILE A O 1
ATOM 739 N N . MET A 1 95 ? 1.904 2.504 -1.662 1.00 86.75 95 MET A N 1
ATOM 740 C CA . MET A 1 95 ? 2.241 2.721 -0.254 1.00 86.75 95 MET A CA 1
ATOM 741 C C . MET A 1 95 ? 1.538 3.955 0.325 1.00 86.75 95 MET A C 1
ATOM 743 O O . MET A 1 95 ? 1.047 3.911 1.454 1.00 86.75 95 MET A O 1
ATOM 747 N N . LEU A 1 96 ? 1.452 5.036 -0.449 1.00 92.06 96 LEU A N 1
ATOM 748 C CA . LEU A 1 96 ? 0.973 6.340 0.003 1.00 92.06 96 LEU A CA 1
ATOM 749 C C . LEU A 1 96 ? -0.488 6.323 0.501 1.00 92.06 96 LEU A C 1
ATOM 751 O O . LEU A 1 96 ? -0.728 6.827 1.599 1.00 92.06 96 LEU A O 1
ATOM 755 N N . PRO A 1 97 ? -1.457 5.675 -0.178 1.00 90.31 97 PRO A N 1
ATOM 756 C CA . PRO A 1 97 ? -2.820 5.544 0.344 1.00 90.31 97 PRO A CA 1
ATOM 757 C C . PRO A 1 97 ? -2.884 4.772 1.668 1.00 90.31 97 PRO A C 1
ATOM 759 O O . PRO A 1 97 ? -3.610 5.157 2.582 1.00 90.31 97 PRO A O 1
ATOM 762 N N . ARG A 1 98 ? -2.089 3.701 1.811 1.00 87.56 98 ARG A N 1
ATOM 763 C CA . ARG A 1 98 ? -2.039 2.912 3.056 1.00 87.56 98 ARG A CA 1
ATOM 764 C C . ARG A 1 98 ? -1.457 3.726 4.210 1.00 87.56 98 ARG A C 1
ATOM 766 O O . ARG A 1 98 ? -1.960 3.648 5.333 1.00 87.56 98 ARG A O 1
ATOM 773 N N . ALA A 1 99 ? -0.415 4.507 3.926 1.00 91.50 99 ALA A N 1
ATOM 774 C CA . ALA A 1 99 ? 0.184 5.420 4.888 1.00 91.50 99 ALA A CA 1
ATOM 775 C C . ALA A 1 99 ? -0.818 6.500 5.316 1.00 91.50 99 ALA A C 1
ATOM 777 O O . ALA A 1 99 ? -0.953 6.752 6.508 1.00 91.50 99 ALA A O 1
ATOM 778 N N . SER A 1 100 ? -1.579 7.062 4.372 1.00 93.69 100 SER A N 1
ATOM 779 C CA . SER A 1 100 ? -2.614 8.063 4.649 1.00 93.69 100 SER A CA 1
ATOM 780 C C . SER A 1 100 ? -3.709 7.533 5.583 1.00 93.69 100 SER A C 1
ATOM 782 O O . SER A 1 100 ? -3.978 8.156 6.606 1.00 93.69 100 SER A O 1
ATOM 784 N N . VAL A 1 101 ? -4.270 6.345 5.318 1.00 93.19 101 VAL A N 1
ATOM 785 C CA . VAL A 1 101 ? -5.290 5.736 6.199 1.00 93.19 101 VAL A CA 1
ATOM 786 C C . VAL A 1 101 ? -4.729 5.434 7.592 1.00 93.19 101 VAL A C 1
ATOM 788 O O . VAL A 1 101 ? -5.406 5.627 8.601 1.00 93.19 101 VAL A O 1
ATOM 791 N N . SER A 1 102 ? -3.481 4.971 7.670 1.00 92.75 102 SER A N 1
ATOM 792 C CA . SER A 1 102 ? -2.826 4.705 8.957 1.00 92.75 102 SER A CA 1
ATOM 793 C C . SER A 1 102 ? -2.584 5.997 9.740 1.00 92.75 102 SER A C 1
ATOM 795 O O . SER A 1 102 ? -2.859 6.046 10.935 1.00 92.75 102 SER A O 1
ATOM 797 N N . ALA A 1 103 ? -2.133 7.055 9.062 1.00 93.62 103 ALA A N 1
ATOM 798 C CA . ALA A 1 103 ? -1.941 8.374 9.653 1.00 93.62 103 ALA A CA 1
ATOM 799 C C . ALA A 1 103 ? -3.264 8.960 10.161 1.00 93.62 103 ALA A C 1
ATOM 801 O O . ALA A 1 103 ? -3.301 9.499 11.263 1.00 93.62 103 ALA A O 1
ATOM 802 N N . GLN A 1 104 ? -4.358 8.786 9.414 1.00 94.56 104 GLN A N 1
ATOM 803 C CA . GLN A 1 104 ? -5.687 9.212 9.845 1.00 94.56 104 GLN A CA 1
ATOM 804 C C . GLN A 1 104 ? -6.114 8.520 11.145 1.00 94.56 104 GLN A C 1
ATOM 806 O O . GLN A 1 104 ? -6.520 9.196 12.081 1.00 94.56 104 GLN A O 1
ATOM 811 N N . ARG A 1 105 ? -5.953 7.197 11.257 1.00 93.69 105 ARG A N 1
ATOM 812 C CA . ARG A 1 105 ? -6.281 6.465 12.496 1.00 93.69 105 ARG A CA 1
ATOM 813 C C . ARG A 1 105 ? -5.431 6.901 13.687 1.00 93.69 105 ARG A C 1
ATOM 815 O O . ARG A 1 105 ? -5.927 6.989 14.804 1.00 93.69 105 ARG A O 1
ATOM 822 N N . ILE A 1 106 ? -4.145 7.173 13.461 1.00 93.12 106 ILE A N 1
ATOM 823 C CA . ILE A 1 106 ? -3.261 7.711 14.505 1.00 93.12 106 ILE A CA 1
ATOM 824 C C . ILE A 1 106 ? -3.749 9.099 14.938 1.00 93.12 106 ILE A C 1
ATOM 826 O O . ILE A 1 106 ? -3.821 9.383 16.130 1.00 93.12 106 ILE A O 1
ATOM 830 N N . SER A 1 107 ? -4.129 9.939 13.974 1.00 92.88 107 SER A N 1
ATOM 831 C CA . SER A 1 107 ? -4.703 11.261 14.213 1.00 92.88 107 SER A CA 1
ATOM 832 C C . SER A 1 107 ? -5.997 11.172 15.026 1.00 92.88 107 SER A C 1
ATOM 834 O O . SER A 1 107 ? -6.144 11.905 15.994 1.00 92.88 107 SER A O 1
ATOM 836 N N . GLU A 1 108 ? -6.906 10.251 14.701 1.00 91.88 108 GLU A N 1
ATOM 837 C CA . GLU A 1 108 ? -8.147 10.045 15.461 1.00 91.88 108 GLU A CA 1
ATOM 838 C C . GLU A 1 108 ? -7.864 9.817 16.950 1.00 91.88 108 GLU A C 1
ATOM 840 O O . GLU A 1 108 ? -8.477 10.463 17.792 1.00 91.88 108 GLU A O 1
ATOM 845 N N . VAL A 1 109 ? -6.881 8.976 17.285 1.00 91.56 109 VAL A N 1
ATOM 846 C CA . VAL A 1 109 ? -6.496 8.722 18.683 1.00 91.56 109 VAL A CA 1
ATOM 847 C C . VAL A 1 109 ? -5.838 9.946 19.327 1.00 91.56 109 VAL A C 1
ATOM 849 O O . VAL A 1 109 ? -6.154 10.276 20.466 1.00 91.56 109 VAL A O 1
ATOM 852 N N . LEU A 1 110 ? -4.935 10.626 18.616 1.00 91.06 110 LEU A N 1
ATOM 853 C CA . LEU A 1 110 ? -4.207 11.789 19.142 1.00 91.06 110 LEU A CA 1
ATOM 854 C C . LEU A 1 110 ? -5.108 13.000 19.407 1.00 91.06 110 LEU A C 1
ATOM 856 O O . LEU A 1 110 ? -4.845 13.752 20.341 1.00 91.06 110 LEU A O 1
ATOM 860 N N . TYR A 1 111 ? -6.141 13.189 18.587 1.00 91.62 111 TYR A N 1
ATOM 861 C CA . TYR A 1 111 ? -7.096 14.293 18.698 1.00 91.62 111 TYR A CA 1
ATOM 862 C C . TYR A 1 111 ? -8.416 13.878 19.357 1.00 91.62 111 TYR A C 1
ATOM 864 O O . TYR A 1 111 ? -9.377 14.641 19.317 1.00 91.62 111 TYR A O 1
ATOM 872 N N . THR A 1 112 ? -8.498 12.682 19.948 1.00 89.00 112 THR A N 1
ATOM 873 C CA . THR A 1 112 ? -9.677 12.305 20.733 1.00 89.00 112 THR A CA 1
ATOM 874 C C . THR A 1 112 ? -9.745 13.177 21.984 1.00 89.00 112 THR A C 1
ATOM 876 O O . THR A 1 112 ? -8.827 13.168 22.805 1.00 89.00 112 THR A O 1
ATOM 879 N N . ASP A 1 113 ? -10.852 13.903 22.141 1.00 85.12 113 ASP A N 1
ATOM 880 C CA . ASP A 1 113 ? -11.101 14.715 23.327 1.00 85.12 113 ASP A CA 1
ATOM 881 C C . ASP A 1 113 ? -11.192 13.843 24.587 1.00 85.12 113 ASP A C 1
ATOM 883 O O . ASP A 1 113 ? -11.792 12.761 24.604 1.00 85.12 113 ASP A O 1
ATOM 887 N N . ILE A 1 114 ? -10.603 14.329 25.679 1.00 84.25 114 ILE A N 1
ATOM 888 C CA . ILE A 1 114 ? -10.623 13.630 26.962 1.00 84.25 114 ILE A CA 1
ATOM 889 C C . ILE A 1 114 ? -12.043 13.717 27.531 1.00 84.25 114 ILE A C 1
ATOM 891 O O . ILE A 1 114 ? -12.550 14.799 27.801 1.00 84.25 114 ILE A O 1
ATOM 895 N N . SER A 1 115 ? -12.687 12.573 27.773 1.00 83.12 115 SER A N 1
ATOM 896 C CA . SER A 1 115 ? -14.068 12.552 28.289 1.00 83.12 115 SER A CA 1
ATOM 897 C C . SER A 1 115 ? -14.207 13.057 29.734 1.00 83.12 115 SER A C 1
ATOM 899 O O . SER A 1 115 ? -15.312 13.368 30.171 1.00 83.12 115 SER A O 1
ATOM 901 N N . ILE A 1 116 ? -13.107 13.105 30.492 1.00 83.12 116 ILE A N 1
ATOM 902 C CA . ILE A 1 116 ? -13.052 13.616 31.866 1.00 83.12 116 ILE A CA 1
ATOM 903 C C . ILE A 1 116 ? -11.977 14.696 31.926 1.00 83.12 116 ILE A C 1
ATOM 905 O O . ILE A 1 116 ? -10.786 14.398 31.946 1.00 83.12 116 ILE A O 1
ATOM 909 N N . GLU A 1 117 ? -12.408 15.951 31.963 1.00 83.50 117 GLU A N 1
ATOM 910 C CA . GLU A 1 117 ? -11.505 17.092 32.070 1.00 83.50 117 GLU A CA 1
ATOM 911 C C . GLU A 1 117 ? -11.243 17.463 33.532 1.00 83.50 117 GLU A C 1
ATOM 913 O O . GLU A 1 117 ? -12.167 17.612 34.343 1.00 83.50 117 GLU A O 1
ATOM 918 N N . ASP A 1 118 ? -9.974 17.691 33.861 1.00 81.56 118 ASP A N 1
ATOM 919 C CA . ASP A 1 118 ? -9.601 18.263 35.148 1.00 81.56 118 ASP A CA 1
ATOM 920 C C . ASP A 1 118 ? -10.009 19.740 35.220 1.00 81.56 118 ASP A C 1
ATOM 922 O O . ASP A 1 118 ? -9.675 20.568 34.368 1.00 81.56 118 ASP A O 1
ATOM 926 N N . LYS A 1 119 ? -10.716 20.116 36.289 1.00 82.06 119 LYS A N 1
ATOM 927 C CA . LYS A 1 119 ? -11.058 21.524 36.532 1.00 82.06 119 LYS A CA 1
ATOM 928 C C . LYS A 1 119 ? -9.804 22.325 36.893 1.00 82.06 119 LYS A C 1
ATOM 930 O O . LYS A 1 119 ? -9.062 21.938 37.790 1.00 82.06 119 LYS A O 1
ATOM 935 N N . LYS A 1 120 ? -9.655 23.526 36.311 1.00 79.56 120 LYS A N 1
ATOM 936 C CA . LYS A 1 120 ? -8.553 24.481 36.592 1.00 79.56 120 LYS A CA 1
ATOM 937 C C . LYS A 1 120 ? -8.341 24.795 38.080 1.00 79.56 120 LYS A C 1
ATOM 939 O O . LYS A 1 120 ? -7.235 25.131 38.485 1.00 79.56 120 LYS A O 1
ATOM 944 N N . GLN A 1 121 ? -9.395 24.712 38.892 1.00 78.38 121 GLN A N 1
ATOM 945 C CA . GLN A 1 121 ? -9.302 24.766 40.350 1.00 78.38 121 GLN A CA 1
ATOM 946 C C . GLN A 1 121 ? -9.900 23.500 40.954 1.00 78.38 121 GLN A C 1
ATOM 948 O O . GLN A 1 121 ? -11.119 23.314 40.990 1.00 78.38 121 GLN A O 1
ATOM 953 N N . THR A 1 122 ? -9.025 22.647 41.473 1.00 79.00 122 THR A N 1
ATOM 954 C CA . THR A 1 122 ? -9.394 21.471 42.257 1.00 79.00 122 THR A CA 1
ATOM 955 C C . THR A 1 122 ? -9.600 21.865 43.718 1.00 79.00 122 THR A C 1
ATOM 957 O O . THR A 1 122 ? -8.774 22.569 44.303 1.00 79.00 122 THR A O 1
ATOM 960 N N . LYS A 1 123 ? -10.674 21.383 44.349 1.00 81.06 123 LYS A N 1
ATOM 961 C CA . LYS A 1 123 ? -10.833 21.507 45.804 1.00 81.06 123 LYS A CA 1
ATOM 962 C C . LYS A 1 123 ? -9.911 20.501 46.492 1.00 81.06 123 LYS A C 1
ATOM 964 O O . LYS A 1 123 ? -9.908 19.330 46.124 1.00 81.06 123 LYS A O 1
ATOM 969 N N . LYS A 1 124 ? -9.146 20.945 47.494 1.00 78.81 124 LYS A N 1
ATOM 970 C CA . LYS A 1 124 ? -8.357 20.035 48.336 1.00 78.81 124 LYS A CA 1
ATOM 971 C C . LYS A 1 124 ? -9.293 19.128 49.136 1.00 78.81 124 LYS A C 1
ATOM 973 O O . LYS A 1 124 ? -10.362 19.562 49.569 1.00 78.81 124 LYS A O 1
ATOM 978 N N . PHE A 1 125 ? -8.878 17.880 49.331 1.00 76.12 125 PHE A N 1
ATOM 979 C CA . PHE A 1 125 ? -9.595 16.948 50.192 1.00 76.12 125 PHE A CA 1
ATOM 980 C C . PHE A 1 125 ? -9.644 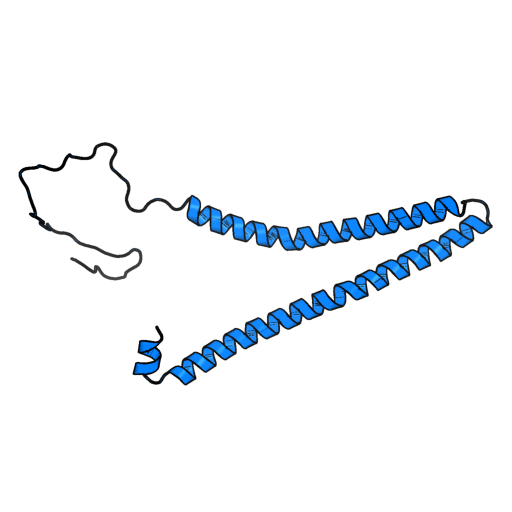17.484 51.626 1.00 76.12 125 PHE A C 1
ATOM 982 O O . PHE A 1 125 ? -8.675 18.047 52.130 1.00 76.12 125 PHE A O 1
ATOM 989 N N . ILE A 1 126 ? -10.792 17.316 52.276 1.00 79.62 126 ILE A N 1
ATOM 990 C CA . ILE A 1 126 ? -10.975 17.683 53.679 1.00 79.62 126 ILE A CA 1
ATOM 991 C C . ILE A 1 126 ? -10.382 16.547 54.519 1.00 79.62 126 ILE A C 1
ATOM 993 O O . ILE A 1 126 ? -10.976 15.474 54.587 1.00 79.62 126 ILE A O 1
ATOM 997 N N . GLU A 1 127 ? -9.232 16.771 55.161 1.00 75.94 127 GLU A N 1
ATOM 998 C CA . GLU A 1 127 ? -8.482 15.739 55.907 1.00 75.94 127 GLU A CA 1
ATOM 999 C C . GLU A 1 127 ? -9.295 15.053 57.022 1.00 75.94 127 GLU A C 1
ATOM 1001 O O . GLU A 1 127 ? -9.042 13.894 57.355 1.00 75.94 127 GLU A O 1
ATOM 1006 N N . SER A 1 128 ? -10.306 15.739 57.571 1.00 74.38 128 SER A N 1
ATOM 1007 C CA . SER A 1 128 ? -11.189 15.207 58.616 1.00 74.38 128 SER A CA 1
ATOM 1008 C C . SER A 1 128 ? -12.288 14.269 58.104 1.00 74.38 128 SER A C 1
ATOM 1010 O O . SER A 1 128 ? -12.870 13.531 58.897 1.00 74.38 128 SER A O 1
ATOM 1012 N N . LYS A 1 129 ? -12.585 14.255 56.797 1.00 68.75 129 LYS A N 1
ATOM 1013 C CA . LYS A 1 129 ? -13.575 13.344 56.205 1.00 68.75 129 LYS A CA 1
ATOM 1014 C C . LYS A 1 129 ? -12.868 12.144 55.584 1.00 68.75 129 LYS A C 1
ATOM 1016 O O . LYS A 1 129 ? -12.355 12.223 54.474 1.00 68.75 129 LYS A O 1
ATOM 1021 N N . LYS A 1 130 ? -12.891 11.005 56.280 1.00 78.00 130 LYS A N 1
ATOM 1022 C CA . LYS A 1 130 ? -12.429 9.716 55.744 1.00 78.00 130 LYS A CA 1
ATOM 1023 C C . LYS A 1 130 ? -13.626 8.816 55.431 1.00 78.00 130 LYS A C 1
ATOM 1025 O O . LYS A 1 130 ? -14.428 8.540 56.313 1.00 78.00 130 LYS A O 1
ATOM 1030 N N . GLY A 1 131 ? -13.738 8.365 54.180 1.00 75.50 131 GLY A N 1
ATOM 1031 C CA . GLY A 1 131 ? -14.632 7.264 53.788 1.00 75.50 131 GLY A CA 1
ATOM 1032 C C . GLY A 1 131 ? -16.127 7.577 53.634 1.00 75.50 131 GLY A C 1
ATOM 1033 O O . GLY A 1 131 ? -16.907 6.643 53.496 1.00 75.50 131 GLY A O 1
ATOM 1034 N N . TYR A 1 132 ? -16.553 8.845 53.636 1.00 78.00 132 TYR A N 1
ATOM 1035 C CA . TYR A 1 132 ? -17.957 9.196 53.375 1.00 78.00 132 TYR A CA 1
ATOM 1036 C C . TYR A 1 132 ? -18.208 9.375 51.870 1.00 78.00 132 TYR A C 1
ATOM 1038 O O . TYR A 1 132 ? -17.687 10.318 51.271 1.00 78.00 132 TYR A O 1
ATOM 1046 N N . VAL A 1 133 ? -19.009 8.486 51.276 1.00 81.12 133 VAL A N 1
ATOM 1047 C CA . VAL A 1 133 ? -19.450 8.539 49.873 1.00 81.12 133 VAL A CA 1
ATOM 1048 C C . VAL A 1 133 ? -20.972 8.627 49.855 1.00 81.12 133 VAL A C 1
ATOM 1050 O O . VAL A 1 133 ? -21.649 7.789 50.443 1.00 81.12 133 VAL A O 1
ATOM 1053 N N . GLU A 1 134 ? -21.510 9.644 49.190 1.00 84.62 134 GLU A N 1
ATOM 1054 C CA . GLU A 1 134 ? -22.946 9.906 49.102 1.00 84.62 134 GLU A CA 1
ATOM 1055 C C . GLU A 1 134 ? -23.311 10.174 47.638 1.00 84.62 134 GLU A C 1
ATOM 1057 O O . GLU A 1 134 ? -22.679 11.003 46.983 1.00 84.62 134 GLU A O 1
ATOM 1062 N N . TYR A 1 135 ? -24.329 9.477 47.132 1.00 82.75 135 TYR A N 1
ATOM 1063 C CA . TYR A 1 135 ? -24.887 9.688 45.796 1.00 82.75 135 TYR A CA 1
ATOM 1064 C C . TYR A 1 135 ? -26.210 10.442 45.944 1.00 82.75 135 TYR A C 1
ATOM 1066 O O . TYR A 1 135 ? -27.113 9.970 46.631 1.00 82.75 135 TYR A O 1
ATOM 1074 N N . LYS A 1 136 ? -26.333 11.618 45.319 1.00 84.81 136 LYS A N 1
ATOM 1075 C CA . LYS A 1 136 ? -27.568 12.421 45.313 1.00 84.81 136 LYS A CA 1
ATOM 1076 C C . LYS A 1 136 ? -28.077 12.573 43.895 1.00 84.81 136 LYS A C 1
ATOM 1078 O O . LYS A 1 136 ? -27.418 13.245 43.108 1.00 84.81 136 LYS A O 1
ATOM 1083 N N . ASN A 1 137 ? -29.234 11.976 43.607 1.00 83.75 137 ASN A N 1
ATOM 1084 C CA . ASN A 1 137 ? -29.947 12.096 42.331 1.00 83.75 137 ASN A CA 1
ATOM 1085 C C . ASN A 1 137 ? -29.012 11.906 41.121 1.00 83.75 137 ASN A C 1
ATOM 1087 O O . ASN A 1 137 ? -28.941 12.759 40.238 1.00 83.75 137 ASN A O 1
ATOM 1091 N N . VAL A 1 138 ? -28.220 10.830 41.140 1.00 86.25 138 VAL A N 1
ATOM 1092 C CA . VAL A 1 138 ? -27.236 10.550 40.092 1.00 86.25 138 VAL A CA 1
ATOM 1093 C C . VAL A 1 138 ? -27.852 9.601 39.081 1.00 86.25 138 VAL A C 1
ATOM 1095 O O . VAL A 1 138 ? -28.041 8.426 39.383 1.00 86.25 138 VAL A O 1
ATOM 1098 N N . SER A 1 139 ? -28.067 10.097 37.867 1.00 85.12 139 SER A N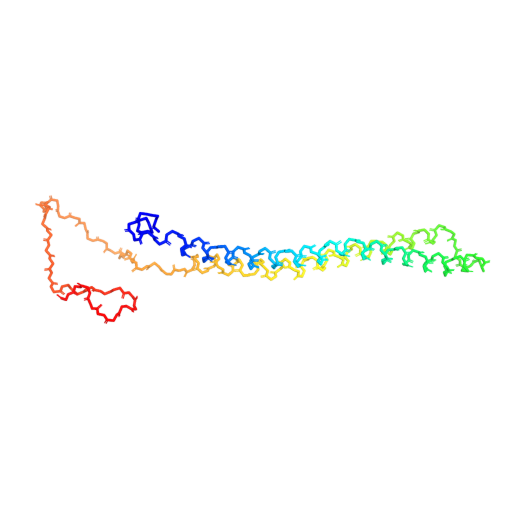 1
ATOM 1099 C CA . SER A 1 139 ? -28.435 9.266 36.727 1.00 85.12 139 SER A CA 1
ATOM 1100 C C . SER A 1 139 ? -27.219 9.072 35.816 1.00 85.12 139 SER A C 1
ATOM 1102 O O . SER A 1 139 ? -26.475 10.017 35.547 1.00 85.12 139 SER A O 1
ATOM 1104 N N . PHE A 1 140 ? -26.987 7.849 35.341 1.00 88.00 140 PHE A N 1
ATOM 1105 C CA . PHE A 1 140 ? -25.844 7.516 34.489 1.00 88.00 140 PHE A CA 1
ATOM 1106 C C . PHE A 1 140 ? -26.283 6.714 33.273 1.00 88.00 140 PHE A C 1
ATOM 1108 O O . PHE A 1 140 ? -27.078 5.777 33.369 1.00 88.00 140 PHE A O 1
ATOM 1115 N N . LYS A 1 141 ? -25.718 7.071 32.123 1.00 90.38 141 LYS A N 1
ATOM 1116 C CA . LYS A 1 141 ? -26.015 6.466 30.834 1.00 90.38 141 LYS A CA 1
ATOM 1117 C C . LYS A 1 141 ? -24.752 6.447 29.983 1.00 90.38 141 LYS A C 1
ATOM 1119 O O . LYS A 1 141 ? -24.070 7.464 29.868 1.00 90.38 141 LYS A O 1
ATOM 1124 N N . TYR A 1 142 ? -24.448 5.299 29.385 1.00 85.75 142 TYR A N 1
ATOM 1125 C CA . TYR A 1 142 ? -23.354 5.211 28.424 1.00 85.75 142 TYR A CA 1
ATOM 1126 C C . TYR A 1 142 ? -23.720 5.936 27.119 1.00 85.75 142 TYR A C 1
ATOM 1128 O O . TYR A 1 142 ? -24.894 5.929 26.730 1.00 85.75 142 TYR A O 1
ATOM 1136 N N . PRO A 1 143 ? -22.741 6.537 26.417 1.00 80.56 143 PRO A N 1
ATOM 1137 C CA . PRO A 1 143 ? -22.984 7.171 25.125 1.00 80.56 143 PRO A CA 1
ATOM 1138 C C . PRO A 1 143 ? -23.667 6.194 24.156 1.00 80.56 143 PRO A C 1
ATOM 1140 O O . PRO A 1 143 ? -23.142 5.115 23.892 1.00 80.56 143 PRO A O 1
ATOM 1143 N N . GLY A 1 144 ? -24.851 6.558 23.656 1.00 81.50 144 GLY A N 1
ATOM 1144 C CA . GLY A 1 144 ? -25.618 5.749 22.699 1.00 81.50 144 GLY A CA 1
ATOM 1145 C C . GLY A 1 144 ? -26.493 4.633 23.287 1.00 81.50 144 GLY A C 1
ATOM 1146 O O . GLY A 1 144 ? -27.129 3.924 22.516 1.00 81.50 144 GLY A O 1
ATOM 1147 N N . ALA A 1 145 ? -26.569 4.466 24.612 1.00 83.81 145 ALA A N 1
ATOM 1148 C CA . ALA A 1 145 ? -27.537 3.540 25.206 1.00 83.81 145 ALA A CA 1
ATOM 1149 C C . ALA A 1 145 ? -28.983 4.033 24.985 1.00 83.81 145 ALA A C 1
ATOM 1151 O O . ALA A 1 145 ? -29.214 5.232 24.821 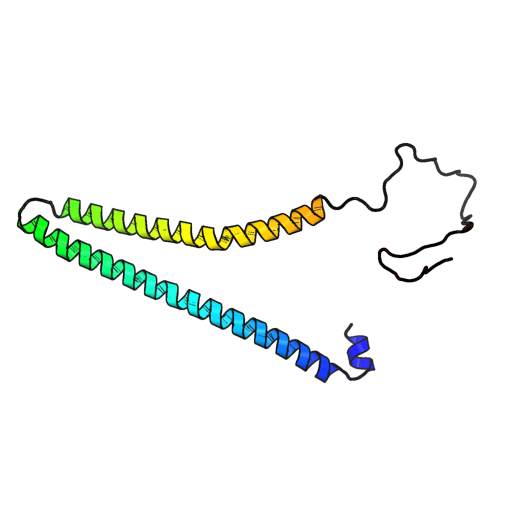1.00 83.81 145 ALA A O 1
ATOM 1152 N N . GLU A 1 146 ? -29.971 3.142 25.002 1.00 81.25 146 GLU A N 1
ATOM 1153 C CA . GLU A 1 146 ? -31.386 3.545 24.961 1.00 81.25 146 GLU A CA 1
ATOM 1154 C C . GLU A 1 146 ? -31.852 3.981 26.357 1.00 81.25 146 GLU A C 1
ATOM 1156 O O . GLU A 1 146 ? -32.332 5.105 26.523 1.00 81.25 146 GLU A O 1
ATOM 1161 N N . ASP A 1 147 ? -31.518 3.195 27.380 1.00 85.56 147 ASP A N 1
ATOM 1162 C CA . ASP A 1 147 ? -31.928 3.430 28.764 1.00 85.56 147 ASP A CA 1
ATOM 1163 C C . ASP A 1 147 ? -30.788 3.894 29.681 1.00 85.56 147 ASP A C 1
ATOM 1165 O O . ASP A 1 147 ? -29.595 3.744 29.393 1.00 85.56 147 ASP A O 1
ATOM 1169 N N . TYR A 1 148 ? -31.175 4.481 30.812 1.00 84.00 148 TYR A N 1
ATOM 1170 C CA . TYR A 1 148 ? -30.274 4.823 31.907 1.00 84.00 148 TYR A CA 1
ATOM 1171 C C . TYR A 1 148 ? -29.924 3.574 32.722 1.00 84.00 148 TYR A C 1
ATOM 1173 O O . TYR A 1 148 ? -30.793 2.782 33.078 1.00 84.00 148 TYR A O 1
ATOM 1181 N N . VAL A 1 149 ? -28.640 3.418 33.047 1.00 83.19 149 VAL A N 1
ATOM 1182 C CA . VAL A 1 149 ? -28.147 2.325 33.903 1.00 83.19 149 VAL A CA 1
ATOM 1183 C C . VAL A 1 149 ? -28.403 2.645 35.378 1.00 83.19 149 VAL A C 1
ATOM 1185 O O . VAL A 1 149 ? -28.662 1.751 36.178 1.00 83.19 149 VAL A O 1
ATOM 1188 N N . LEU A 1 150 ? -28.343 3.929 35.731 1.00 81.56 150 LEU A N 1
ATOM 1189 C CA . LEU A 1 150 ? -28.728 4.462 37.036 1.00 81.56 150 LEU A CA 1
ATOM 1190 C C . LEU A 1 150 ? -29.703 5.614 36.796 1.00 81.56 150 LEU A C 1
ATOM 1192 O O . LEU A 1 150 ? -29.432 6.442 35.924 1.00 81.56 150 LEU A O 1
ATOM 1196 N N . ASN A 1 151 ? -30.805 5.650 37.548 1.00 61.56 151 ASN A N 1
ATOM 1197 C CA . ASN A 1 151 ? -31.821 6.705 37.511 1.00 61.56 151 ASN A CA 1
ATOM 1198 C C . ASN A 1 151 ? -31.780 7.529 38.793 1.00 61.56 151 ASN A C 1
ATOM 1200 O O . ASN A 1 151 ? -31.800 6.913 39.882 1.00 61.56 151 ASN A O 1
#

Mean predicted aligned error: 11.67 Å

Secondary structure (DSSP, 8-state):
-HHHHHHTT-HHHHHHHHHHHHHHHHHHHHHHHHHHHHHHHHHHHHHHHHHHHHHHHHHHHHHTTSS-HHHHHHHHHHHHHHHHHHHHHHHHHHHHHHHHHHHHHHHHHHTPPPSSPPPSSPPPP-TT--S-----S--B--TT-SS-SB-